Protein AF-A0A9D0TKB0-F1 (afdb_monomer_lite)

Secondary structure (DSSP, 8-state):
-PPPHHHHHHHHHHHHHTSS--SSHHHHHHTS-HHHHHHHHHHHHH--

Structure (mmCIF, N/CA/C/O backbone):
data_AF-A0A9D0TKB0-F1
#
_entry.id   AF-A0A9D0TKB0-F1
#
loop_
_atom_site.group_PDB
_atom_site.id
_atom_site.type_symbol
_atom_site.label_atom_id
_atom_site.label_alt_id
_atom_site.label_comp_id
_atom_site.label_asym_id
_atom_site.label_entity_id
_atom_site.label_seq_id
_atom_site.pdbx_PDB_ins_code
_atom_site.Cartn_x
_atom_site.Cartn_y
_atom_site.Cartn_z
_atom_site.occupancy
_atom_site.B_iso_or_equiv
_atom_site.auth_seq_id
_atom_site.auth_comp_id
_atom_site.auth_asym_id
_atom_site.auth_atom_id
_atom_site.pdbx_PDB_model_num
ATOM 1 N N . LYS A 1 1 ? 14.595 -12.469 -6.396 1.00 46.50 1 LYS A N 1
ATOM 2 C CA . LYS A 1 1 ? 13.227 -12.870 -6.811 1.00 46.50 1 LYS A CA 1
ATOM 3 C C . LYS A 1 1 ? 12.314 -11.728 -6.395 1.00 46.50 1 LYS A C 1
ATOM 5 O O . LYS A 1 1 ? 12.248 -11.480 -5.199 1.00 46.50 1 LYS A O 1
ATOM 10 N N . GLY A 1 2 ? 11.769 -10.965 -7.348 1.00 55.81 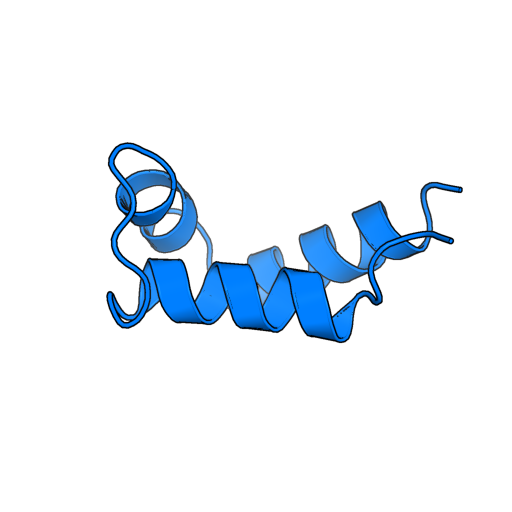2 GLY A N 1
ATOM 11 C CA . GLY A 1 2 ? 10.890 -9.832 -7.039 1.00 55.81 2 GLY A CA 1
ATOM 12 C C . GLY A 1 2 ? 9.698 -10.299 -6.207 1.00 55.81 2 GLY A C 1
ATOM 13 O O . GLY A 1 2 ? 9.252 -11.439 -6.359 1.00 55.81 2 GLY A O 1
ATOM 14 N N . LEU A 1 3 ? 9.242 -9.460 -5.279 1.00 63.84 3 LEU A N 1
ATOM 15 C CA . LEU A 1 3 ? 8.020 -9.734 -4.528 1.00 63.84 3 LEU A CA 1
ATOM 16 C C . LEU A 1 3 ? 6.864 -9.865 -5.537 1.00 63.84 3 LEU A C 1
ATOM 18 O O . LEU A 1 3 ? 6.740 -9.003 -6.405 1.00 63.84 3 LEU A O 1
ATOM 22 N N . PRO A 1 4 ? 6.033 -10.921 -5.469 1.00 78.44 4 PRO A N 1
ATOM 23 C CA . PRO A 1 4 ? 4.894 -11.062 -6.372 1.00 78.44 4 PRO A CA 1
ATOM 24 C C . PRO A 1 4 ? 3.986 -9.830 -6.278 1.00 78.44 4 PRO A C 1
ATOM 26 O O . PRO A 1 4 ? 3.734 -9.367 -5.164 1.00 78.44 4 PRO A O 1
ATOM 29 N N . ALA A 1 5 ? 3.445 -9.343 -7.403 1.00 79.25 5 ALA A N 1
ATOM 30 C CA . ALA A 1 5 ? 2.485 -8.226 -7.43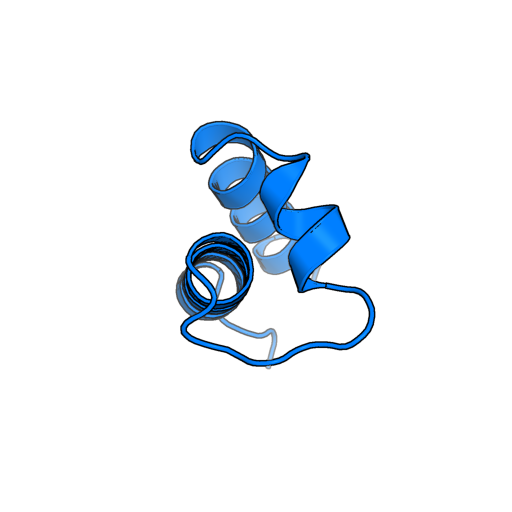2 1.00 79.25 5 ALA A CA 1
ATOM 31 C C . ALA A 1 5 ? 1.385 -8.400 -6.374 1.00 79.25 5 ALA A C 1
ATOM 33 O O . ALA 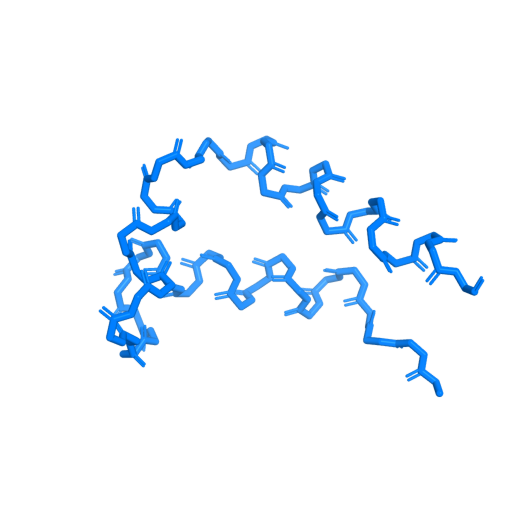A 1 5 ? 1.130 -7.511 -5.567 1.00 79.25 5 ALA A O 1
ATOM 34 N N . ALA A 1 6 ? 0.832 -9.613 -6.296 1.00 82.75 6 ALA A N 1
ATOM 35 C CA . ALA A 1 6 ? -0.196 -9.989 -5.331 1.00 82.75 6 ALA A CA 1
ATOM 36 C C . ALA A 1 6 ? 0.240 -9.809 -3.864 1.00 82.75 6 ALA A C 1
ATOM 38 O O . ALA A 1 6 ? -0.580 -9.530 -2.994 1.00 82.75 6 ALA A O 1
ATOM 39 N N . HIS A 1 7 ? 1.532 -9.956 -3.566 1.00 85.75 7 HIS A N 1
ATOM 40 C CA . HIS A 1 7 ? 2.067 -9.775 -2.220 1.00 85.75 7 HIS A CA 1
ATOM 41 C C . HIS A 1 7 ? 2.209 -8.290 -1.853 1.00 85.75 7 HIS A C 1
ATOM 43 O O . HIS A 1 7 ? 1.950 -7.913 -0.705 1.00 85.75 7 HIS A O 1
ATOM 49 N N . LEU A 1 8 ? 2.589 -7.441 -2.818 1.00 85.94 8 LEU A N 1
ATOM 50 C CA . LEU A 1 8 ? 2.648 -5.990 -2.627 1.00 85.94 8 LEU A CA 1
ATOM 51 C C . LEU A 1 8 ? 1.238 -5.399 -2.506 1.00 85.94 8 LEU A C 1
ATOM 53 O O . LEU A 1 8 ? 0.971 -4.660 -1.562 1.00 85.94 8 LEU A O 1
ATOM 57 N N . GLU A 1 9 ? 0.328 -5.797 -3.398 1.00 90.38 9 GLU A N 1
ATOM 58 C CA . GLU A 1 9 ? -1.090 -5.420 -3.379 1.00 90.38 9 GLU A CA 1
ATOM 59 C C . GLU A 1 9 ? -1.725 -5.767 -2.031 1.00 90.38 9 GLU A C 1
ATOM 61 O O . GLU A 1 9 ? -2.239 -4.891 -1.337 1.00 90.38 9 GLU A O 1
ATOM 66 N N . LYS A 1 10 ? -1.596 -7.027 -1.596 1.00 90.00 10 LYS A N 1
ATOM 67 C CA . LYS A 1 10 ? -2.120 -7.474 -0.303 1.00 90.00 10 LYS A CA 1
ATOM 68 C C . LYS A 1 10 ? -1.532 -6.679 0.860 1.00 90.00 10 LYS A C 1
ATOM 70 O O . LYS A 1 10 ? -2.270 -6.259 1.742 1.00 90.00 10 LYS A O 1
ATOM 75 N N . SER A 1 11 ? -0.223 -6.421 0.845 1.00 89.44 11 SER A N 1
ATOM 76 C CA . SER A 1 11 ? 0.423 -5.627 1.896 1.00 89.44 11 SER A CA 1
ATOM 77 C C . SER A 1 11 ? -0.142 -4.206 1.966 1.00 89.44 11 SER A C 1
ATOM 79 O O . SER A 1 11 ? -0.419 -3.719 3.058 1.00 89.44 11 SER A O 1
ATOM 81 N N . MET A 1 12 ? -0.345 -3.557 0.819 1.00 89.56 12 MET A N 1
ATOM 82 C CA . MET A 1 12 ? -0.918 -2.212 0.724 1.00 89.56 12 MET A CA 1
ATOM 83 C C . MET A 1 12 ? -2.377 -2.170 1.190 1.00 89.56 12 MET A C 1
ATOM 85 O O . MET A 1 12 ? -2.750 -1.275 1.947 1.00 89.56 12 MET A O 1
ATOM 89 N N . LEU A 1 13 ? -3.181 -3.170 0.824 1.00 91.00 13 LEU A N 1
ATOM 90 C CA . LEU A 1 13 ? -4.560 -3.310 1.299 1.00 91.00 13 LEU A CA 1
ATOM 91 C C . LEU A 1 13 ? -4.628 -3.580 2.811 1.00 91.00 13 LEU A C 1
ATOM 93 O O . LEU A 1 13 ? -5.474 -3.022 3.514 1.00 91.00 13 LEU A O 1
ATOM 97 N N . ASP A 1 14 ? -3.707 -4.381 3.345 1.00 92.19 14 ASP A N 1
ATOM 98 C CA . ASP A 1 14 ? -3.608 -4.633 4.783 1.00 92.19 14 ASP A CA 1
ATOM 99 C C . ASP A 1 14 ? -3.182 -3.366 5.551 1.00 92.19 14 ASP A C 1
ATOM 101 O O . ASP A 1 14 ? -3.685 -3.112 6.647 1.00 92.19 14 ASP A O 1
ATOM 105 N N . PHE A 1 15 ? -2.317 -2.521 4.974 1.00 91.56 15 PHE A N 1
ATOM 106 C CA . PHE A 1 15 ? -1.993 -1.202 5.537 1.00 91.56 15 PHE A CA 1
ATOM 107 C C . PHE A 1 15 ? -3.184 -0.238 5.477 1.00 91.56 15 PHE A C 1
ATOM 109 O O . PHE A 1 15 ? -3.438 0.481 6.444 1.00 91.56 15 PHE A O 1
ATOM 116 N N . LYS A 1 16 ? -3.936 -0.234 4.369 1.00 88.19 16 LYS A N 1
ATOM 117 C CA . LYS A 1 16 ? -5.120 0.618 4.180 1.00 88.19 16 LYS A CA 1
ATOM 118 C C . LYS A 1 16 ? -6.239 0.268 5.161 1.00 88.19 16 LYS A C 1
ATOM 120 O O . LYS A 1 16 ? -6.800 1.157 5.800 1.00 88.19 16 LYS A O 1
ATOM 125 N N . SER A 1 17 ? -6.520 -1.026 5.311 1.00 89.56 17 SER A N 1
ATOM 126 C CA . SER A 1 17 ? -7.533 -1.557 6.236 1.00 89.56 17 SER A CA 1
ATOM 127 C C . SER A 1 17 ? -7.104 -1.523 7.706 1.00 89.56 17 SER A C 1
ATOM 129 O O . SER A 1 17 ? -7.928 -1.746 8.587 1.00 89.56 17 SER A O 1
ATOM 131 N N . GLY A 1 18 ? -5.828 -1.245 7.992 1.00 86.38 18 GLY A N 1
ATOM 132 C CA . GLY A 1 18 ? -5.287 -1.240 9.351 1.00 86.38 18 GLY A CA 1
ATOM 133 C C . GLY A 1 18 ? -5.015 -2.633 9.928 1.00 86.38 18 GLY A C 1
ATOM 134 O O . GLY A 1 18 ? -4.605 -2.729 11.081 1.00 86.38 18 GLY A O 1
ATOM 135 N N . LYS A 1 19 ? -5.176 -3.707 9.138 1.00 89.12 19 LYS A N 1
ATOM 136 C CA . LYS A 1 19 ? -4.759 -5.069 9.519 1.00 89.12 19 LYS A CA 1
ATOM 137 C C . LYS A 1 19 ? -3.263 -5.156 9.789 1.00 89.12 19 LYS A C 1
ATOM 139 O O . LYS A 1 19 ? -2.828 -5.954 10.615 1.00 89.12 19 LYS A O 1
ATOM 144 N N . ARG A 1 20 ? -2.475 -4.344 9.084 1.00 86.69 20 ARG A N 1
ATOM 145 C CA . ARG A 1 20 ? -1.031 -4.260 9.266 1.00 86.69 20 ARG A CA 1
ATOM 146 C C . ARG A 1 20 ? -0.658 -2.920 9.877 1.00 86.69 20 ARG A C 1
ATOM 148 O O . ARG A 1 20 ? -0.815 -1.869 9.257 1.00 86.69 20 ARG A O 1
ATOM 155 N N . THR A 1 21 ? -0.123 -2.966 11.091 1.00 81.12 21 THR A N 1
ATOM 156 C CA . THR A 1 21 ? 0.347 -1.779 11.801 1.00 81.12 21 THR A CA 1
ATOM 157 C C . THR A 1 21 ? 1.581 -1.217 11.102 1.00 81.12 21 THR A C 1
ATOM 159 O O . THR A 1 21 ? 2.583 -1.910 10.925 1.00 81.12 21 THR A O 1
ATOM 162 N N . ALA A 1 22 ? 1.516 0.049 10.698 1.00 82.88 22 ALA A N 1
ATOM 163 C CA . ALA A 1 22 ? 2.650 0.776 10.145 1.00 82.88 22 ALA A CA 1
ATOM 164 C C . ALA A 1 22 ? 2.629 2.234 10.589 1.00 82.88 22 ALA A C 1
ATOM 166 O O . ALA A 1 22 ? 1.593 2.893 10.551 1.00 82.88 22 ALA A O 1
ATOM 167 N N . THR A 1 23 ? 3.801 2.753 10.942 1.00 84.62 23 THR A N 1
ATOM 168 C CA . THR A 1 23 ? 3.999 4.143 11.382 1.00 84.62 23 THR A CA 1
ATOM 169 C C . THR A 1 23 ? 3.730 5.160 10.267 1.00 84.62 23 THR A C 1
ATOM 171 O O . THR A 1 23 ? 3.245 6.267 10.525 1.00 84.62 23 THR A O 1
ATOM 174 N N . ILE A 1 24 ? 4.014 4.780 9.016 1.00 85.50 24 ILE A N 1
ATOM 175 C CA . ILE A 1 24 ? 3.888 5.642 7.832 1.00 85.50 24 ILE A CA 1
ATOM 176 C C . ILE A 1 24 ? 2.959 5.023 6.780 1.00 85.50 24 ILE A C 1
ATOM 178 O O . ILE A 1 24 ? 2.022 5.685 6.335 1.00 85.50 24 ILE A O 1
ATOM 182 N N . MET A 1 25 ? 3.160 3.746 6.426 1.00 87.00 25 MET A N 1
ATOM 183 C CA . MET A 1 25 ? 2.443 3.114 5.305 1.00 87.00 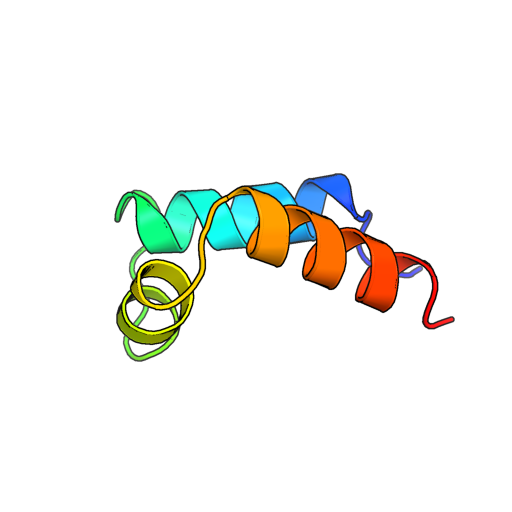25 MET A CA 1
ATOM 184 C C . MET A 1 25 ? 0.920 3.103 5.459 1.00 87.00 25 MET A C 1
ATOM 186 O O . MET A 1 25 ? 0.230 3.149 4.450 1.00 87.00 25 MET A O 1
ATOM 190 N N . GLY A 1 26 ? 0.377 3.117 6.681 1.00 85.25 26 GLY A N 1
ATOM 191 C CA . GLY A 1 26 ? -1.073 3.221 6.886 1.00 85.25 26 GLY A CA 1
ATOM 192 C C . GLY A 1 26 ? -1.660 4.564 6.429 1.00 85.25 26 GLY A C 1
ATOM 193 O O . GLY A 1 26 ? -2.764 4.602 5.897 1.00 85.25 26 GLY A O 1
ATOM 194 N N . ARG A 1 27 ? -0.920 5.673 6.582 1.00 87.12 27 ARG A N 1
ATOM 195 C CA . ARG A 1 27 ? -1.339 6.999 6.086 1.00 87.12 27 ARG A CA 1
ATOM 196 C C . ARG A 1 27 ? -1.219 7.087 4.568 1.00 87.12 27 ARG A C 1
ATOM 198 O O . ARG A 1 27 ? -2.116 7.605 3.919 1.00 87.12 27 ARG A O 1
ATOM 205 N N . ILE A 1 28 ? -0.143 6.523 4.023 1.00 86.75 28 ILE A N 1
ATOM 206 C CA . ILE A 1 28 ? 0.108 6.474 2.579 1.00 86.75 28 ILE A CA 1
ATOM 207 C C . ILE A 1 28 ? -0.951 5.614 1.879 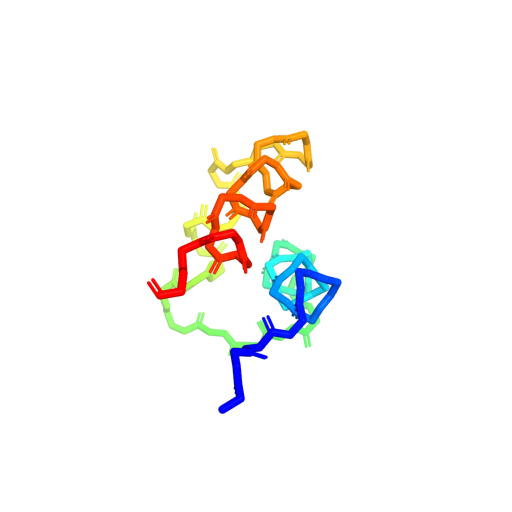1.00 86.75 28 ILE A C 1
ATOM 209 O O . ILE A 1 28 ? -1.597 6.075 0.948 1.00 86.75 28 ILE A O 1
ATOM 213 N N . ALA A 1 29 ? -1.190 4.390 2.356 1.00 87.75 29 ALA A N 1
ATOM 214 C CA . ALA A 1 29 ? -2.124 3.453 1.734 1.00 87.75 29 ALA A CA 1
ATOM 215 C C . ALA A 1 29 ? -3.583 3.938 1.773 1.00 87.75 29 ALA A C 1
ATOM 217 O O . ALA A 1 29 ? -4.345 3.639 0.861 1.00 87.75 29 ALA A O 1
ATOM 218 N N . LYS A 1 30 ? -3.974 4.722 2.787 1.00 86.81 30 LYS A N 1
ATOM 219 C CA . LYS A 1 30 ? -5.286 5.392 2.822 1.00 86.81 30 LYS A CA 1
ATOM 220 C C . LYS A 1 30 ? -5.431 6.510 1.788 1.00 86.81 30 LYS A C 1
ATOM 222 O O . LYS A 1 30 ? -6.558 6.827 1.428 1.00 86.81 30 LYS A O 1
ATOM 227 N N . GLY A 1 31 ? -4.323 7.095 1.338 1.00 88.62 31 GLY A N 1
ATOM 228 C CA . GLY A 1 31 ? -4.308 8.101 0.276 1.00 88.62 31 GLY A CA 1
ATOM 229 C C . GLY A 1 31 ? -4.471 7.522 -1.129 1.00 88.62 31 GLY A C 1
ATOM 230 O O . GLY A 1 31 ? -4.744 8.283 -2.046 1.00 88.62 31 GLY A O 1
ATOM 231 N N . TYR A 1 32 ? -4.339 6.202 -1.292 1.00 89.00 32 TYR A N 1
ATOM 232 C CA . TYR A 1 32 ? -4.525 5.518 -2.569 1.00 89.00 32 TYR A CA 1
ATOM 233 C C . TYR A 1 32 ? -5.878 4.799 -2.631 1.00 89.00 32 TYR A C 1
ATOM 235 O O . TYR A 1 32 ? -6.333 4.151 -1.678 1.00 89.00 32 TYR A O 1
ATOM 243 N N . SER A 1 33 ? -6.517 4.865 -3.792 1.00 91.50 33 SER A N 1
ATOM 244 C CA . SER A 1 33 ? -7.630 3.989 -4.153 1.00 91.50 33 SER A CA 1
ATOM 245 C C . SER A 1 33 ? -7.154 2.542 -4.342 1.00 91.50 33 SER A C 1
ATOM 247 O O . SER A 1 33 ? -5.965 2.266 -4.508 1.00 91.50 33 SER A O 1
ATOM 249 N N . ASP A 1 34 ? -8.085 1.588 -4.293 1.00 88.88 34 ASP A N 1
ATOM 250 C CA . ASP A 1 34 ? -7.746 0.167 -4.476 1.00 88.88 34 ASP A CA 1
ATOM 251 C C . ASP A 1 34 ? -7.209 -0.099 -5.895 1.00 88.88 34 ASP A C 1
ATOM 253 O O . ASP A 1 34 ? -6.314 -0.922 -6.090 1.00 88.88 34 ASP A O 1
ATOM 257 N N . GLU A 1 35 ? -7.701 0.660 -6.876 1.00 90.62 35 GLU A N 1
ATOM 258 C CA . GLU A 1 35 ? -7.251 0.630 -8.269 1.00 90.62 35 GLU A CA 1
ATOM 259 C C . GLU A 1 35 ? -5.806 1.126 -8.409 1.00 90.62 35 GLU A C 1
ATOM 261 O O . GLU A 1 35 ? -4.989 0.471 -9.059 1.00 90.62 35 GLU A O 1
ATOM 266 N N . GLU A 1 36 ? -5.456 2.231 -7.742 1.00 90.94 36 GLU A N 1
ATOM 267 C CA . GLU A 1 36 ? -4.081 2.741 -7.706 1.00 90.94 36 GLU A CA 1
ATOM 268 C C . GLU A 1 36 ? -3.136 1.775 -6.991 1.00 90.94 36 GLU A C 1
ATOM 270 O O . GLU A 1 36 ? -2.030 1.536 -7.471 1.00 90.94 36 GLU A O 1
ATOM 275 N N . ILE A 1 37 ? -3.566 1.158 -5.885 1.00 90.56 37 ILE A N 1
ATOM 276 C CA . ILE A 1 37 ? -2.777 0.133 -5.185 1.00 90.56 37 ILE A CA 1
ATOM 277 C C . ILE A 1 37 ? -2.453 -1.031 -6.126 1.00 90.56 37 ILE A C 1
ATOM 279 O O . ILE A 1 37 ? -1.308 -1.490 -6.173 1.00 90.56 37 ILE A O 1
ATOM 283 N N . LYS A 1 38 ? -3.437 -1.489 -6.903 1.00 90.62 38 LYS A N 1
ATOM 284 C CA . LYS A 1 38 ? -3.255 -2.562 -7.883 1.00 90.62 38 LYS A CA 1
ATOM 285 C C . LYS A 1 38 ? -2.330 -2.144 -9.027 1.00 90.62 38 LYS A C 1
ATOM 287 O O . LYS A 1 38 ? -1.474 -2.929 -9.438 1.00 90.62 38 LYS A O 1
ATOM 292 N N . ALA A 1 39 ? -2.458 -0.910 -9.516 1.00 90.69 39 ALA A N 1
ATOM 293 C CA . ALA A 1 39 ? -1.587 -0.360 -10.553 1.00 90.69 39 ALA A CA 1
ATOM 294 C C . ALA A 1 39 ? -0.127 -0.264 -10.080 1.00 90.69 39 ALA A C 1
ATOM 296 O O . ALA A 1 39 ? 0.778 -0.719 -10.777 1.00 90.69 39 ALA A O 1
ATOM 297 N N . VAL A 1 40 ? 0.095 0.240 -8.863 1.00 88.06 40 VAL A N 1
ATOM 298 C CA . VAL A 1 40 ? 1.411 0.322 -8.215 1.00 88.06 40 VAL A CA 1
ATOM 299 C C . VAL A 1 40 ? 1.998 -1.074 -8.002 1.00 88.06 40 VAL A C 1
ATOM 301 O O . VAL A 1 40 ? 3.156 -1.317 -8.335 1.00 88.06 40 VAL A O 1
ATOM 304 N N . ALA A 1 41 ? 1.200 -2.021 -7.507 1.00 88.62 41 ALA A N 1
ATOM 305 C CA . ALA A 1 41 ? 1.635 -3.398 -7.305 1.00 88.62 41 ALA A CA 1
ATOM 306 C C . ALA A 1 41 ? 2.056 -4.094 -8.601 1.00 88.62 41 ALA A C 1
ATOM 308 O O . ALA A 1 41 ? 3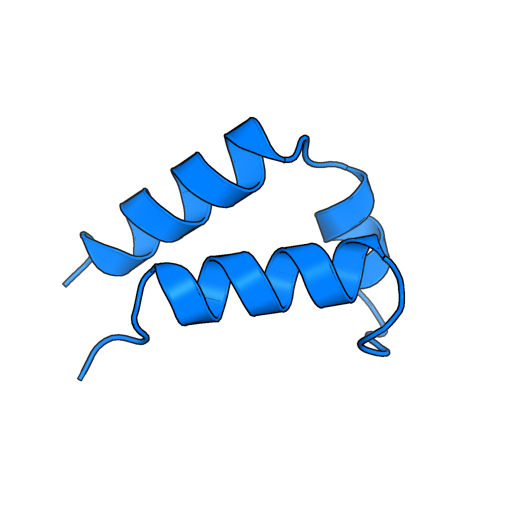.057 -4.810 -8.612 1.00 88.62 41 ALA A O 1
ATOM 309 N N . LYS A 1 42 ? 1.325 -3.855 -9.695 1.00 88.69 42 LYS A N 1
ATOM 310 C CA . LYS A 1 42 ? 1.691 -4.347 -11.023 1.00 88.69 42 LYS A CA 1
ATOM 311 C C . LYS A 1 42 ? 2.974 -3.690 -11.528 1.00 88.69 42 LYS A C 1
ATOM 313 O O . LYS A 1 42 ? 3.894 -4.396 -11.918 1.00 88.69 42 LYS A O 1
ATOM 318 N N . TYR A 1 43 ? 3.066 -2.365 -11.435 1.00 87.62 43 TYR A N 1
ATOM 319 C CA . TYR A 1 43 ? 4.248 -1.612 -11.850 1.00 87.62 43 TYR A CA 1
ATOM 320 C C . TYR A 1 43 ? 5.522 -2.095 -11.141 1.00 87.62 43 TYR A C 1
ATOM 322 O O . TYR A 1 43 ? 6.510 -2.407 -11.796 1.00 87.62 43 TYR A O 1
ATOM 330 N N . PHE A 1 44 ? 5.492 -2.251 -9.814 1.00 82.56 44 PHE A N 1
ATOM 331 C CA . PHE A 1 44 ? 6.646 -2.737 -9.048 1.00 82.56 44 PHE A CA 1
ATOM 332 C C . PHE A 1 44 ? 6.967 -4.221 -9.267 1.00 82.56 44 PHE A C 1
ATOM 334 O O . PHE A 1 44 ? 8.101 -4.631 -9.036 1.00 82.56 44 PHE A O 1
ATOM 341 N N . ALA A 1 45 ? 5.997 -5.033 -9.686 1.00 82.62 45 ALA A N 1
ATOM 342 C CA . ALA A 1 45 ? 6.252 -6.422 -10.057 1.00 82.62 45 ALA A CA 1
ATOM 343 C C . ALA A 1 45 ? 6.886 -6.551 -11.449 1.00 82.62 45 ALA A C 1
ATOM 345 O O . ALA A 1 45 ? 7.680 -7.467 -11.668 1.00 82.62 45 ALA A O 1
ATOM 346 N N . ASP A 1 46 ? 6.550 -5.628 -12.351 1.00 83.69 46 ASP A N 1
ATOM 347 C CA . ASP A 1 46 ? 7.129 -5.524 -13.691 1.00 83.69 46 ASP A CA 1
ATOM 348 C C . ASP A 1 46 ? 8.503 -4.816 -13.670 1.00 83.69 46 ASP A C 1
ATOM 350 O O . ASP A 1 46 ? 9.332 -5.060 -14.547 1.00 83.69 46 ASP A O 1
ATOM 354 N N . MET A 1 47 ? 8.789 -3.997 -12.644 1.00 71.44 47 MET A N 1
ATOM 355 C CA . MET A 1 47 ? 10.127 -3.466 -12.345 1.00 71.44 47 MET A CA 1
ATOM 356 C C . MET A 1 47 ? 11.064 -4.593 -11.877 1.00 71.44 47 MET A C 1
ATOM 358 O O . MET A 1 47 ? 11.221 -4.856 -10.682 1.00 71.44 47 MET A O 1
ATOM 362 N N . LYS A 1 48 ? 11.683 -5.271 -12.842 1.00 55.84 48 LYS A N 1
ATOM 363 C CA . LYS A 1 48 ? 12.784 -6.217 -12.644 1.00 55.84 48 LYS A CA 1
ATOM 364 C C . LYS A 1 48 ? 14.138 -5.539 -12.813 1.00 55.84 48 LYS A C 1
ATOM 366 O O . LYS A 1 48 ? 14.272 -4.739 -13.762 1.00 55.84 48 LYS A O 1
#

Foldseek 3Di:
DFDQLVRQLVVLVCLCVVVDDDPPSVVVSVVDDSVVSSVVSVVSNVVD

Sequence (48 aa):
KGLPAAHLEKSMLDFKSGKRTATIMGRIAKGYSDEEIKAVAKYFADMK

Radius of gyration: 10.35 Å; chains: 1; bounding box: 21×21×26 Å

pLDDT: mean 84.33, std 9.68, range [46.5, 92.19]